Protein AF-A0A838I8G9-F1 (afdb_monomer_lite)

Foldseek 3Di:
DQQWDWPDPDPPPDDDDIDIGGDPVVLCVVPVVDPVSSVVVVVVNVVVNVCVVVCVVVVDDPDPPD

Sequence (66 aa):
RAYGHYFGDTVARDDYPDRIVVYQDTLERDFGHDRELLRAQVERTLRHELAHHLGWAERGVQELGL

Radius of gyration: 13.88 Å; chains: 1; bounding box: 30×24×38 Å

pLDDT: mean 71.54, std 16.12, range [41.53, 94.88]

Structure (mmCIF, N/CA/C/O backbone):
data_AF-A0A838I8G9-F1
#
_entry.id   AF-A0A838I8G9-F1
#
loop_
_atom_site.group_PDB
_atom_site.id
_atom_site.type_symbol
_atom_site.label_atom_id
_atom_site.label_alt_id
_atom_site.label_comp_id
_atom_site.label_asym_id
_atom_site.label_entity_id
_atom_site.label_seq_id
_atom_site.pdbx_PDB_ins_code
_atom_site.Cartn_x
_atom_site.Cartn_y
_atom_site.Cartn_z
_atom_site.occupancy
_atom_site.B_iso_or_equiv
_atom_site.auth_seq_id
_atom_site.auth_comp_id
_atom_site.auth_asym_id
_atom_site.auth_atom_id
_atom_site.pdbx_PDB_model_num
ATOM 1 N N . ARG A 1 1 ? -7.046 -12.630 -0.843 1.00 59.50 1 ARG A N 1
ATOM 2 C CA . ARG A 1 1 ? -7.526 -11.311 -1.328 1.00 59.50 1 ARG A CA 1
ATOM 3 C C . ARG A 1 1 ? -6.298 -10.449 -1.591 1.00 59.50 1 ARG A C 1
ATOM 5 O O . ARG A 1 1 ? -5.342 -10.603 -0.844 1.00 59.50 1 ARG A O 1
ATOM 12 N N . ALA A 1 2 ? -6.292 -9.630 -2.642 1.00 69.38 2 ALA A N 1
ATOM 13 C CA . ALA A 1 2 ? -5.194 -8.700 -2.917 1.00 69.38 2 ALA A CA 1
ATOM 14 C C . ALA A 1 2 ? -5.474 -7.353 -2.229 1.00 69.38 2 ALA A C 1
ATOM 16 O O . ALA A 1 2 ? -6.598 -6.859 -2.314 1.00 69.38 2 ALA A O 1
ATOM 17 N N . TYR A 1 3 ? -4.484 -6.790 -1.533 1.00 78.25 3 TYR A N 1
ATOM 18 C CA . TYR A 1 3 ? -4.607 -5.517 -0.796 1.00 78.25 3 TYR A CA 1
ATOM 19 C C . TYR A 1 3 ? -4.042 -4.314 -1.569 1.00 78.25 3 TYR A C 1
ATOM 21 O O . TYR A 1 3 ? -4.348 -3.163 -1.253 1.00 78.25 3 TYR A O 1
ATOM 29 N N . GLY A 1 4 ? -3.273 -4.578 -2.622 1.00 71.88 4 GLY A N 1
ATOM 30 C CA . GLY A 1 4 ? -2.739 -3.586 -3.540 1.00 71.88 4 GLY A CA 1
ATOM 31 C C . GLY A 1 4 ? -2.342 -4.226 -4.866 1.00 71.88 4 GLY A C 1
ATOM 32 O O . GLY A 1 4 ? -2.474 -5.442 -5.035 1.00 71.88 4 GLY A O 1
ATOM 33 N N . HIS A 1 5 ? -1.927 -3.388 -5.810 1.00 75.69 5 HIS A N 1
ATOM 34 C CA . HIS A 1 5 ? -1.438 -3.810 -7.115 1.00 75.69 5 HIS A CA 1
ATOM 35 C C . HIS A 1 5 ? -0.437 -2.797 -7.675 1.00 75.69 5 HIS A C 1
ATOM 37 O O . HIS A 1 5 ? -0.703 -1.591 -7.683 1.00 75.69 5 HIS A O 1
ATOM 43 N N . TYR A 1 6 ? 0.688 -3.293 -8.176 1.00 60.88 6 TYR A N 1
ATOM 44 C CA . TYR A 1 6 ? 1.639 -2.530 -8.970 1.00 60.88 6 TYR A CA 1
ATOM 45 C C . TYR A 1 6 ? 1.265 -2.527 -10.463 1.00 60.88 6 TYR A C 1
ATOM 47 O O . TYR A 1 6 ? 1.022 -3.574 -11.060 1.00 60.88 6 TYR A O 1
ATOM 55 N N . PHE A 1 7 ? 1.275 -1.342 -11.077 1.00 61.09 7 PHE A N 1
ATOM 56 C CA . PHE A 1 7 ? 1.148 -1.143 -12.521 1.00 61.09 7 PHE A CA 1
ATOM 57 C C . PHE A 1 7 ? 2.471 -0.608 -13.089 1.00 61.09 7 PHE A C 1
ATOM 59 O O . PHE A 1 7 ? 2.846 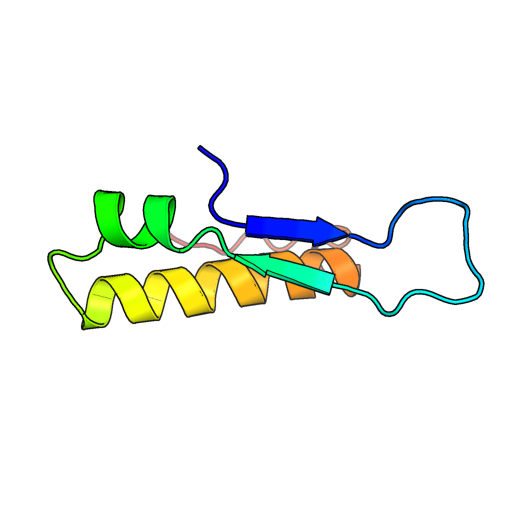0.526 -12.783 1.00 61.09 7 PHE A O 1
ATOM 66 N N . GLY A 1 8 ? 3.129 -1.400 -13.944 1.00 56.78 8 GLY A N 1
ATOM 67 C CA . GLY A 1 8 ? 4.339 -0.985 -14.673 1.00 56.78 8 GLY A CA 1
ATOM 68 C C . GLY A 1 8 ? 5.081 -2.074 -15.471 1.00 56.78 8 GLY A C 1
ATOM 69 O O . GLY A 1 8 ? 6.043 -1.764 -16.164 1.00 56.78 8 GLY A O 1
ATOM 70 N N . ASP A 1 9 ? 4.609 -3.328 -15.465 1.00 57.66 9 ASP A N 1
ATOM 71 C CA . ASP A 1 9 ? 5.228 -4.455 -16.200 1.00 57.66 9 ASP A CA 1
ATOM 72 C C . ASP A 1 9 ? 4.686 -4.662 -17.641 1.00 57.66 9 ASP A C 1
ATOM 74 O O . ASP A 1 9 ? 4.924 -5.672 -18.298 1.00 57.66 9 ASP A O 1
ATOM 78 N N . THR A 1 10 ? 3.912 -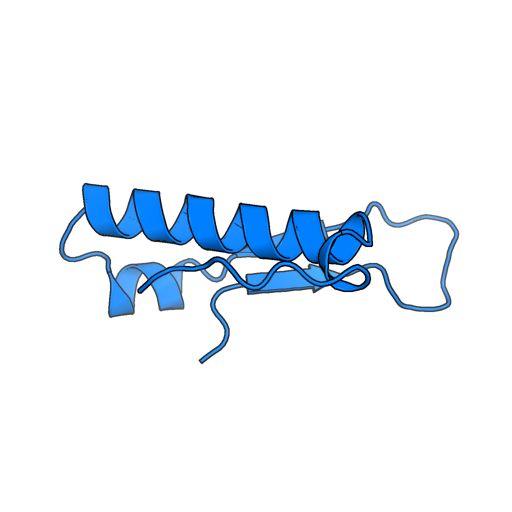3.712 -18.175 1.00 52.03 10 THR A N 1
ATOM 79 C CA . THR A 1 10 ? 3.371 -3.793 -19.546 1.00 52.03 10 THR A CA 1
ATOM 80 C C . THR A 1 10 ? 4.265 -3.083 -20.565 1.00 52.03 10 THR A C 1
ATOM 82 O O . THR A 1 10 ? 4.696 -1.958 -20.346 1.00 52.03 10 THR A O 1
ATOM 85 N N . VAL A 1 11 ? 4.460 -3.716 -21.731 1.00 50.66 11 VAL A N 1
ATOM 86 C CA . VAL A 1 11 ? 5.345 -3.329 -22.862 1.00 50.66 11 VAL A CA 1
ATOM 87 C C . VAL A 1 11 ? 5.089 -1.917 -23.443 1.00 50.66 11 VAL A C 1
ATOM 89 O O . VAL A 1 11 ? 5.865 -1.432 -24.261 1.00 50.66 11 VAL A O 1
ATOM 92 N N . ALA A 1 12 ? 4.045 -1.212 -23.005 1.00 51.06 12 ALA A N 1
ATOM 93 C CA . ALA A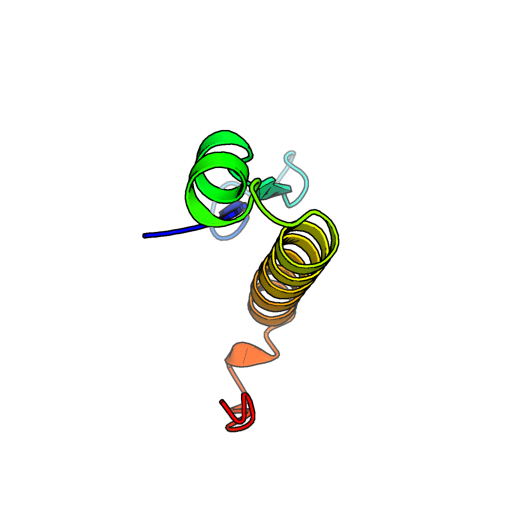 1 12 ? 3.755 0.171 -23.382 1.00 51.06 12 ALA A CA 1
ATOM 94 C C . ALA A 1 12 ? 4.556 1.166 -22.516 1.00 51.06 12 ALA A C 1
ATOM 96 O O . ALA A 1 12 ? 4.004 1.913 -21.709 1.00 51.06 12 ALA A O 1
ATOM 97 N N . ARG A 1 13 ? 5.882 1.140 -22.667 1.00 52.41 13 ARG A N 1
ATOM 98 C CA . ARG A 1 13 ? 6.793 2.154 -22.127 1.00 52.41 13 ARG A CA 1
ATOM 99 C C . ARG A 1 13 ? 6.780 3.366 -23.055 1.00 52.41 13 ARG A C 1
ATOM 101 O O . ARG A 1 13 ? 7.376 3.278 -24.117 1.00 52.41 13 ARG A O 1
ATOM 108 N N . ASP A 1 14 ? 6.124 4.453 -22.657 1.00 49.31 14 ASP A N 1
ATOM 109 C CA . ASP A 1 14 ? 6.743 5.770 -22.873 1.00 49.31 14 ASP A CA 1
ATOM 110 C C . ASP A 1 14 ? 6.188 6.902 -21.993 1.00 49.31 14 ASP A C 1
ATOM 112 O O . ASP A 1 14 ? 6.962 7.781 -21.650 1.00 49.31 14 ASP A O 1
ATOM 116 N N . ASP A 1 15 ? 4.944 6.868 -21.486 1.00 51.75 15 ASP A N 1
ATOM 117 C CA . ASP A 1 15 ? 4.397 8.079 -20.819 1.00 51.75 15 ASP A CA 1
ATOM 118 C C . ASP A 1 15 ? 3.715 7.885 -19.451 1.00 51.75 15 ASP A C 1
ATOM 120 O O . ASP A 1 15 ? 3.193 8.849 -18.883 1.00 51.75 15 ASP A O 1
ATOM 124 N N . TYR A 1 16 ? 3.686 6.674 -18.880 1.00 52.81 16 TYR A N 1
ATOM 125 C CA . TYR A 1 16 ? 3.031 6.446 -17.584 1.00 52.81 16 TYR A CA 1
ATOM 126 C C . TYR A 1 16 ? 4.037 6.163 -16.464 1.00 52.81 16 TYR A C 1
ATOM 128 O O . TYR A 1 16 ? 4.803 5.207 -16.575 1.00 52.81 16 TYR A O 1
ATOM 136 N N . PRO A 1 17 ? 4.030 6.950 -15.368 1.00 56.38 17 PRO A N 1
ATOM 137 C CA . PRO A 1 17 ? 4.834 6.626 -14.200 1.00 56.38 17 PRO A CA 1
ATOM 138 C C . PRO A 1 17 ? 4.339 5.318 -13.586 1.00 56.38 17 PRO A C 1
ATOM 140 O O . PRO A 1 17 ? 3.136 5.037 -13.610 1.00 56.38 17 PRO A O 1
ATOM 143 N N . ASP A 1 18 ? 5.262 4.572 -12.989 1.00 61.06 18 ASP A N 1
ATOM 144 C CA . ASP A 1 18 ? 4.964 3.430 -12.133 1.00 61.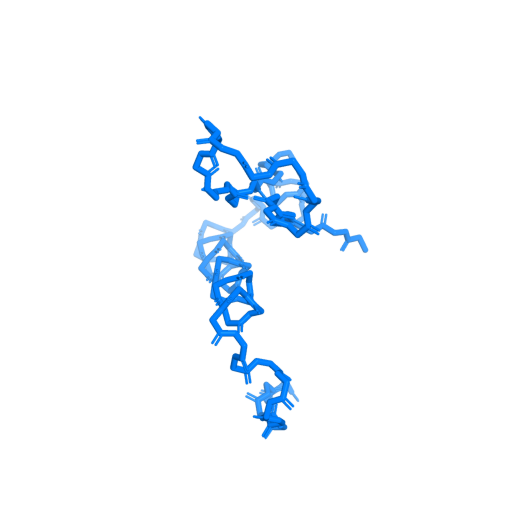06 18 ASP A CA 1
ATOM 145 C C . ASP A 1 18 ? 3.943 3.817 -11.053 1.00 61.06 18 ASP A C 1
ATOM 147 O O . ASP A 1 18 ? 4.078 4.848 -10.384 1.00 61.06 18 ASP A O 1
ATOM 151 N N . ARG A 1 19 ? 2.895 3.003 -10.878 1.00 70.62 19 ARG A N 1
ATOM 152 C CA . ARG A 1 19 ? 1.837 3.267 -9.889 1.00 70.62 19 ARG A CA 1
ATOM 153 C C . ARG A 1 19 ? 1.661 2.081 -8.960 1.00 70.62 19 ARG A C 1
ATOM 155 O O . ARG A 1 19 ? 1.378 0.975 -9.405 1.00 70.62 19 ARG A O 1
ATOM 162 N N . ILE A 1 20 ? 1.733 2.350 -7.660 1.00 72.00 20 ILE A N 1
ATOM 163 C CA . ILE A 1 20 ? 1.264 1.428 -6.626 1.00 72.00 20 ILE A CA 1
ATOM 164 C C . ILE A 1 20 ? -0.158 1.844 -6.254 1.00 72.00 20 ILE A C 1
ATOM 166 O O . ILE A 1 20 ? -0.385 2.968 -5.803 1.00 72.00 20 ILE A O 1
ATOM 170 N N . VAL A 1 21 ? -1.121 0.947 -6.451 1.00 80.44 21 VAL A N 1
ATOM 171 C CA . VAL A 1 21 ? -2.522 1.153 -6.070 1.00 80.44 21 VAL A CA 1
ATOM 172 C C . VAL A 1 21 ? -2.807 0.383 -4.790 1.00 80.44 21 VAL A C 1
ATOM 174 O O . VAL A 1 21 ? -2.506 -0.802 -4.689 1.00 80.44 21 VAL A O 1
ATOM 177 N N . VAL A 1 22 ? -3.412 1.059 -3.816 1.00 78.56 22 VAL A N 1
ATOM 178 C CA . VAL A 1 22 ? -3.850 0.473 -2.545 1.00 78.56 22 VAL A CA 1
ATOM 179 C C . VAL A 1 22 ? -5.375 0.510 -2.490 1.00 78.56 22 VAL A C 1
ATOM 181 O O . VAL A 1 22 ? -5.980 1.562 -2.697 1.00 78.56 22 VAL A O 1
ATOM 184 N N . TYR A 1 23 ? -6.011 -0.628 -2.204 1.00 83.81 23 TYR A N 1
ATOM 185 C CA . TYR A 1 23 ? -7.472 -0.721 -2.147 1.00 83.81 23 TYR A CA 1
ATOM 186 C C . TYR A 1 23 ? -7.985 -0.395 -0.742 1.00 83.81 23 TYR A C 1
ATOM 188 O O . TYR A 1 23 ? -8.152 -1.289 0.091 1.00 83.81 23 TYR A O 1
ATOM 196 N N . GLN A 1 24 ? -8.253 0.891 -0.494 1.00 84.19 24 GLN A N 1
ATOM 197 C CA . GLN A 1 24 ? -8.700 1.403 0.807 1.00 84.19 24 GLN A CA 1
ATOM 198 C C . GLN A 1 24 ? -9.896 0.626 1.378 1.00 84.19 24 GLN A C 1
ATOM 200 O O . GLN A 1 24 ? -9.798 0.143 2.498 1.00 84.19 24 GLN A O 1
ATOM 205 N N . ASP A 1 25 ? -10.962 0.416 0.599 1.00 89.38 25 ASP A N 1
ATOM 206 C CA . ASP A 1 25 ? -12.157 -0.324 1.050 1.00 89.38 25 ASP A CA 1
ATOM 207 C C . ASP A 1 25 ? -11.816 -1.716 1.606 1.00 89.38 25 ASP A C 1
ATOM 209 O O . ASP A 1 25 ? -12.313 -2.137 2.648 1.00 89.38 25 ASP A O 1
ATOM 213 N N . THR A 1 26 ? -10.907 -2.430 0.940 1.00 84.12 26 THR A N 1
ATOM 214 C CA . THR A 1 26 ? -10.529 -3.782 1.360 1.00 84.12 26 THR A CA 1
ATOM 215 C C . THR A 1 26 ? -9.671 -3.771 2.621 1.00 84.12 26 THR A C 1
ATOM 217 O O . THR A 1 26 ? -9.834 -4.652 3.462 1.00 84.12 26 THR A O 1
ATOM 220 N N . LEU A 1 27 ? -8.811 -2.766 2.791 1.00 84.69 27 LEU A N 1
ATOM 221 C CA . LEU A 1 27 ? -8.019 -2.596 4.007 1.00 84.69 27 LEU A CA 1
ATOM 222 C C . LEU A 1 27 ? -8.861 -2.123 5.195 1.00 84.69 27 LEU A C 1
ATOM 224 O O . LEU A 1 27 ? -8.712 -2.650 6.292 1.00 84.69 27 LEU A O 1
ATOM 228 N N . GLU A 1 28 ? -9.766 -1.170 4.995 1.00 89.44 28 GLU A N 1
ATOM 229 C CA . GLU A 1 28 ? -10.645 -0.669 6.054 1.00 89.44 28 GLU A CA 1
ATOM 230 C C . GLU A 1 28 ? -11.655 -1.726 6.498 1.00 89.44 28 GLU A C 1
ATOM 232 O O . GLU A 1 28 ? -11.888 -1.884 7.695 1.00 89.44 28 GLU A O 1
ATOM 237 N N . ARG A 1 29 ? -12.200 -2.516 5.569 1.00 89.56 29 ARG A N 1
ATOM 238 C CA . ARG A 1 29 ? -13.092 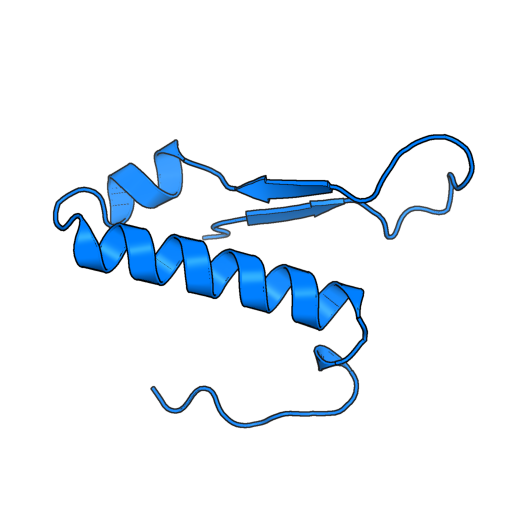-3.625 5.921 1.00 89.56 29 ARG A CA 1
ATOM 239 C C . ARG A 1 29 ? -12.389 -4.682 6.771 1.00 89.56 29 ARG A C 1
ATOM 241 O O . ARG A 1 29 ? -12.981 -5.186 7.722 1.00 89.56 29 ARG A O 1
ATOM 248 N N . ASP A 1 30 ? -11.152 -5.028 6.421 1.00 85.31 30 ASP A N 1
ATOM 249 C CA . ASP A 1 30 ? -10.458 -6.158 7.039 1.00 85.31 30 ASP A CA 1
ATOM 250 C C . ASP A 1 30 ? -9.627 -5.722 8.282 1.00 85.31 30 ASP A C 1
ATOM 252 O O . ASP A 1 30 ? -9.430 -6.528 9.190 1.00 85.31 30 ASP A O 1
ATOM 256 N N . PHE A 1 31 ? -9.218 -4.444 8.397 1.00 89.00 31 PHE A N 1
ATOM 257 C CA . PHE A 1 31 ? -8.362 -3.925 9.488 1.00 89.00 31 PHE A CA 1
ATOM 258 C C . PHE A 1 31 ? -8.821 -2.603 10.123 1.00 89.00 31 PHE A C 1
ATOM 260 O O . PHE A 1 31 ? -8.256 -2.191 11.130 1.00 89.00 31 PHE A O 1
ATOM 267 N N . GLY A 1 32 ? -9.841 -1.925 9.593 1.00 87.81 32 GLY A N 1
ATOM 268 C CA . GLY A 1 32 ? -10.256 -0.586 10.045 1.00 87.81 32 GLY A CA 1
ATOM 269 C C . GLY A 1 32 ? -10.824 -0.515 11.466 1.00 87.81 32 GLY A C 1
ATOM 270 O O . GLY A 1 32 ? -11.070 0.577 11.971 1.00 87.81 32 GLY A O 1
ATOM 271 N N . HIS A 1 33 ? -10.999 -1.659 12.129 1.00 93.12 33 HIS A N 1
ATOM 272 C CA . HIS A 1 33 ? -11.349 -1.743 13.546 1.00 93.12 33 HIS A CA 1
ATOM 273 C C . HIS A 1 33 ? -10.180 -1.374 14.477 1.00 93.12 33 HIS A C 1
ATOM 275 O O . HIS A 1 33 ? -10.418 -1.031 15.632 1.00 93.12 33 HIS A O 1
ATOM 281 N N . ASP A 1 34 ? -8.937 -1.414 13.984 1.00 94.88 34 ASP A N 1
ATOM 282 C CA . ASP A 1 34 ? -7.737 -1.003 14.710 1.00 94.88 34 ASP A CA 1
ATOM 283 C C . ASP A 1 34 ? -6.855 -0.135 13.800 1.00 94.88 34 ASP A C 1
ATOM 285 O O . ASP A 1 34 ? -6.340 -0.562 12.764 1.00 94.88 34 ASP A O 1
ATOM 289 N N . ARG A 1 35 ? -6.676 1.125 14.203 1.00 89.62 35 ARG A N 1
ATOM 290 C CA . ARG A 1 35 ? -5.961 2.127 13.410 1.00 89.62 35 ARG A CA 1
ATOM 291 C C . ARG A 1 35 ? -4.469 1.825 13.272 1.00 89.62 35 ARG A C 1
ATOM 293 O O . ARG A 1 35 ? -3.896 2.117 12.221 1.00 89.62 35 ARG A O 1
ATOM 300 N N . GLU A 1 36 ? -3.852 1.243 14.295 1.00 93.50 36 GLU A N 1
ATOM 301 C CA . GLU A 1 36 ? -2.434 0.880 14.263 1.00 93.50 36 GLU A CA 1
ATOM 302 C C . GLU A 1 36 ? -2.222 -0.362 13.394 1.00 93.50 36 GLU A C 1
ATOM 304 O O . GLU A 1 36 ? -1.297 -0.402 12.577 1.00 93.50 36 GLU A O 1
ATOM 309 N N . LEU A 1 37 ? -3.140 -1.330 13.470 1.00 89.88 37 LEU A N 1
ATOM 310 C CA . LEU A 1 37 ? -3.129 -2.502 12.596 1.00 89.88 37 LEU A CA 1
ATOM 311 C C . LEU A 1 37 ? -3.323 -2.118 11.122 1.00 89.88 37 LEU A C 1
ATOM 313 O O . LEU A 1 37 ? -2.571 -2.581 10.262 1.00 89.88 37 LEU A O 1
ATOM 317 N N . LEU A 1 38 ? -4.281 -1.236 10.824 1.00 88.12 38 LEU A N 1
ATOM 318 C CA . LEU A 1 38 ? -4.510 -0.718 9.474 1.00 88.12 38 LEU A CA 1
ATOM 319 C C . LEU A 1 38 ? -3.253 -0.027 8.924 1.00 88.12 38 LEU A C 1
ATOM 321 O O . LEU A 1 38 ? -2.839 -0.300 7.795 1.00 88.12 38 LEU A O 1
ATOM 325 N N . ARG A 1 39 ? -2.605 0.820 9.736 1.00 89.19 39 ARG A N 1
ATOM 326 C CA . ARG A 1 39 ? -1.352 1.499 9.375 1.00 89.19 39 ARG A CA 1
ATOM 327 C C . ARG A 1 39 ? -0.243 0.496 9.053 1.00 89.19 39 ARG A C 1
ATOM 329 O O . ARG A 1 39 ? 0.416 0.632 8.021 1.00 89.19 39 ARG A O 1
ATOM 336 N N . ALA A 1 40 ? -0.076 -0.531 9.885 1.00 91.31 40 ALA A N 1
ATOM 337 C CA . ALA A 1 40 ? 0.916 -1.581 9.667 1.00 91.31 40 ALA A CA 1
ATOM 338 C C . ALA A 1 40 ? 0.668 -2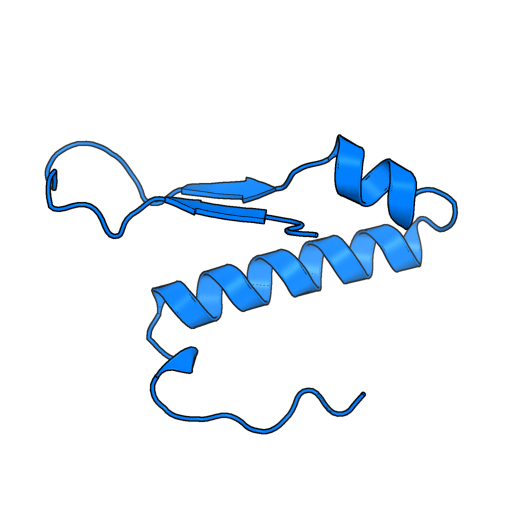.360 8.361 1.00 91.31 40 ALA A C 1
ATOM 340 O O . ALA A 1 40 ? 1.617 -2.686 7.645 1.00 91.31 40 ALA A O 1
ATOM 341 N N . GLN A 1 41 ? -0.595 -2.620 8.006 1.00 88.19 41 GLN A N 1
ATOM 342 C CA . GLN A 1 41 ? -0.937 -3.323 6.763 1.00 88.19 41 GLN A CA 1
ATOM 343 C C . GLN A 1 41 ? -0.723 -2.471 5.511 1.00 88.19 41 GLN A C 1
ATOM 345 O O . GLN A 1 41 ? -0.241 -2.990 4.500 1.00 88.19 41 GLN A O 1
ATOM 350 N N . VAL A 1 42 ? -1.007 -1.168 5.576 1.00 86.81 42 VAL A N 1
ATOM 351 C CA . VAL A 1 42 ? -0.674 -0.231 4.491 1.00 86.81 42 VAL A CA 1
ATOM 352 C C . VAL A 1 42 ? 0.838 -0.219 4.254 1.00 86.81 42 VAL A C 1
ATOM 354 O O . VAL A 1 42 ? 1.279 -0.423 3.123 1.00 86.81 42 VAL A O 1
ATOM 357 N N . GLU A 1 43 ? 1.643 -0.057 5.310 1.00 90.06 43 GLU A N 1
ATOM 358 C CA . GLU A 1 43 ? 3.107 -0.055 5.192 1.00 90.06 43 GLU A CA 1
ATOM 359 C C . GLU A 1 43 ? 3.649 -1.374 4.633 1.00 90.06 43 GLU A C 1
ATOM 361 O O . GLU A 1 43 ? 4.502 -1.366 3.742 1.00 90.06 43 GLU A O 1
ATOM 366 N N . ARG A 1 44 ? 3.137 -2.512 5.115 1.00 84.81 44 ARG A N 1
ATOM 367 C CA . ARG A 1 44 ? 3.524 -3.837 4.621 1.00 84.81 44 ARG A CA 1
ATOM 368 C C . ARG A 1 44 ? 3.188 -4.003 3.139 1.00 84.81 44 ARG A C 1
ATOM 370 O O . ARG A 1 44 ? 4.031 -4.482 2.387 1.00 84.81 44 ARG A O 1
ATOM 377 N N . THR A 1 45 ? 1.992 -3.600 2.714 1.00 82.38 45 THR A N 1
ATOM 378 C CA . THR A 1 45 ? 1.556 -3.700 1.309 1.00 82.38 45 THR A CA 1
ATOM 379 C C . THR A 1 45 ? 2.460 -2.869 0.402 1.00 82.38 45 THR A C 1
ATOM 381 O O . THR A 1 45 ? 2.993 -3.393 -0.568 1.00 82.38 45 THR A O 1
ATOM 384 N N . LEU A 1 46 ? 2.735 -1.616 0.771 1.00 84.19 46 LEU A N 1
ATOM 385 C CA . LEU A 1 46 ? 3.633 -0.745 0.008 1.00 84.19 46 LEU A CA 1
ATOM 386 C C . LEU A 1 46 ? 5.051 -1.321 -0.109 1.00 84.19 46 LEU A C 1
ATOM 388 O O . LEU A 1 46 ? 5.632 -1.301 -1.190 1.00 84.19 46 LEU A O 1
ATOM 392 N N . ARG A 1 47 ? 5.606 -1.861 0.985 1.00 84.31 47 ARG A N 1
ATOM 393 C CA . ARG A 1 47 ? 6.944 -2.475 0.973 1.00 84.31 47 ARG A CA 1
ATOM 394 C C . ARG A 1 47 ? 7.019 -3.694 0.057 1.00 84.31 47 ARG A C 1
ATOM 396 O O . ARG A 1 47 ? 8.028 -3.842 -0.625 1.00 84.31 47 ARG A O 1
ATOM 403 N N . HIS A 1 48 ? 5.988 -4.541 0.023 1.00 79.31 48 HIS A N 1
ATOM 404 C CA . HIS A 1 48 ? 5.961 -5.681 -0.899 1.00 79.31 48 HIS A CA 1
ATOM 405 C C . HIS A 1 48 ? 5.972 -5.225 -2.357 1.00 79.31 48 HIS A C 1
ATOM 407 O O . HIS A 1 48 ? 6.819 -5.679 -3.120 1.00 79.31 48 HIS A O 1
ATOM 413 N N . GLU A 1 49 ? 5.086 -4.301 -2.735 1.00 77.75 49 GLU A N 1
ATOM 414 C CA . GLU A 1 49 ? 5.003 -3.814 -4.119 1.00 77.75 49 GLU A CA 1
ATOM 415 C C . GLU A 1 49 ? 6.307 -3.116 -4.549 1.00 77.75 49 GLU A C 1
ATOM 417 O O . GLU A 1 49 ? 6.796 -3.337 -5.656 1.00 77.75 49 GLU A O 1
ATOM 422 N N . LEU A 1 50 ? 6.941 -2.353 -3.647 1.00 81.88 50 LEU A N 1
ATOM 423 C CA . LEU A 1 50 ? 8.262 -1.758 -3.885 1.00 81.88 50 LEU A CA 1
ATOM 424 C C . LEU A 1 50 ? 9.365 -2.814 -4.052 1.00 81.88 50 LEU A C 1
ATOM 426 O O . LEU A 1 50 ? 10.202 -2.687 -4.942 1.00 81.88 50 LEU A O 1
ATOM 430 N N . ALA A 1 51 ? 9.384 -3.855 -3.216 1.00 78.00 51 ALA A N 1
ATOM 431 C CA . ALA A 1 51 ? 10.382 -4.921 -3.302 1.00 78.00 51 ALA A CA 1
ATOM 432 C C . ALA A 1 51 ? 10.241 -5.750 -4.589 1.00 78.00 51 ALA A C 1
ATOM 434 O O . ALA A 1 51 ? 11.250 -6.149 -5.176 1.00 78.00 51 ALA A O 1
ATOM 435 N N . HIS A 1 52 ? 9.008 -5.984 -5.045 1.00 74.38 52 HIS A N 1
ATOM 436 C CA . HIS A 1 52 ? 8.743 -6.597 -6.344 1.00 74.38 52 HIS A CA 1
ATOM 437 C C . HIS A 1 52 ? 9.249 -5.715 -7.489 1.00 74.38 52 HIS A C 1
ATOM 439 O O . HIS A 1 52 ? 9.992 -6.198 -8.340 1.00 74.38 52 HIS A O 1
ATOM 445 N N . HIS A 1 53 ? 8.937 -4.419 -7.463 1.00 73.00 53 HIS A N 1
ATOM 446 C CA . HIS A 1 53 ? 9.357 -3.479 -8.502 1.00 73.00 53 HIS A CA 1
ATOM 447 C C . HIS A 1 53 ? 10.886 -3.299 -8.591 1.00 73.00 53 HIS A C 1
ATOM 449 O O . HIS A 1 53 ? 11.443 -3.226 -9.682 1.00 73.00 53 HIS A O 1
ATOM 455 N N . LEU A 1 54 ? 11.593 -3.284 -7.456 1.00 77.62 54 LEU A N 1
ATOM 456 C CA . LEU A 1 54 ? 13.058 -3.161 -7.419 1.00 77.62 54 LEU A CA 1
ATOM 457 C C . LEU A 1 54 ? 13.799 -4.474 -7.750 1.00 77.62 54 LEU A C 1
ATOM 459 O O . LEU A 1 54 ? 15.029 -4.522 -7.670 1.00 77.62 54 LEU A O 1
ATOM 463 N N . GLY A 1 55 ? 13.078 -5.554 -8.079 1.00 66.31 55 GLY A N 1
ATOM 464 C CA . GLY A 1 55 ? 13.658 -6.876 -8.340 1.00 66.31 55 GLY A CA 1
ATOM 465 C C . GLY A 1 55 ? 14.266 -7.538 -7.096 1.00 66.31 55 GLY A C 1
ATOM 466 O O . GLY A 1 55 ? 15.014 -8.510 -7.200 1.00 66.31 55 GLY A O 1
ATOM 467 N N . TRP A 1 56 ? 13.970 -7.025 -5.897 1.00 63.16 56 TRP A N 1
ATOM 468 C CA . TRP A 1 56 ? 14.457 -7.583 -4.630 1.00 63.16 56 TRP A CA 1
ATOM 469 C C . TRP A 1 56 ? 13.735 -8.881 -4.265 1.00 63.16 56 TRP A C 1
ATOM 471 O O . TRP A 1 56 ? 14.306 -9.726 -3.586 1.00 63.16 56 TRP A O 1
ATOM 481 N N . ALA A 1 57 ? 12.519 -9.083 -4.775 1.00 56.75 57 ALA A N 1
ATOM 482 C CA . ALA A 1 57 ? 11.798 -10.343 -4.631 1.00 56.75 57 ALA A CA 1
ATOM 483 C C . ALA A 1 57 ? 12.363 -11.488 -5.505 1.00 56.75 57 ALA A C 1
ATOM 485 O O . ALA A 1 57 ? 12.148 -12.652 -5.175 1.00 56.75 57 ALA A O 1
ATOM 486 N N . GLU A 1 58 ? 13.105 -11.192 -6.583 1.00 52.62 58 GLU A N 1
ATOM 487 C CA . GLU A 1 58 ? 13.683 -12.222 -7.470 1.00 52.62 58 GLU A CA 1
ATOM 488 C C . GLU A 1 58 ? 14.995 -12.818 -6.934 1.00 52.62 58 GLU A C 1
ATOM 490 O O . GLU A 1 58 ? 15.382 -13.926 -7.306 1.00 52.62 58 GLU A O 1
ATOM 495 N N . ARG A 1 59 ? 15.660 -12.137 -5.990 1.00 51.75 59 ARG A N 1
ATOM 496 C CA . ARG A 1 59 ? 16.752 -12.707 -5.189 1.00 51.75 59 ARG A CA 1
ATOM 497 C C . ARG A 1 59 ? 16.259 -12.961 -3.771 1.00 51.75 59 ARG A C 1
ATOM 499 O O . ARG A 1 59 ? 16.447 -12.146 -2.880 1.00 51.75 59 ARG A O 1
ATOM 506 N N . GLY A 1 60 ? 15.611 -14.120 -3.642 1.00 51.53 60 GLY A N 1
ATOM 507 C CA . GLY A 1 60 ? 15.055 -14.739 -2.441 1.00 51.53 60 GLY A CA 1
ATOM 508 C C . GLY A 1 60 ? 15.417 -14.102 -1.102 1.00 51.53 60 GLY A C 1
ATOM 509 O O . GLY A 1 60 ? 16.545 -14.217 -0.631 1.00 51.53 60 GLY A O 1
ATOM 510 N N . VAL A 1 61 ? 14.398 -13.569 -0.433 1.00 44.25 61 VAL A N 1
ATOM 511 C CA . VAL A 1 61 ? 14.402 -13.408 1.019 1.00 44.25 61 VAL A CA 1
ATOM 512 C C . VAL A 1 61 ? 13.232 -14.222 1.563 1.00 44.25 61 VAL A C 1
ATOM 514 O O . VAL A 1 61 ? 12.089 -13.773 1.618 1.00 44.25 61 VAL A O 1
ATOM 517 N N . GLN A 1 62 ? 13.536 -15.464 1.947 1.00 49.69 62 GLN A N 1
ATOM 518 C CA . GLN A 1 62 ? 12.894 -16.059 3.114 1.00 49.69 62 GLN A CA 1
ATOM 519 C C . GLN A 1 62 ? 13.217 -15.140 4.292 1.00 49.69 62 GLN A C 1
ATOM 521 O O . GLN A 1 62 ? 14.339 -15.176 4.772 1.00 49.69 62 GLN A O 1
ATOM 526 N N . GLU A 1 63 ? 12.280 -14.282 4.685 1.00 45.72 63 GLU A N 1
ATOM 527 C CA . GLU A 1 63 ? 12.119 -13.757 6.050 1.00 45.72 63 GLU A CA 1
ATOM 528 C C . GLU A 1 63 ? 10.969 -12.740 6.062 1.00 45.72 63 GLU A C 1
ATOM 530 O O . GLU A 1 63 ? 11.130 -11.528 6.163 1.00 45.72 63 GLU A O 1
ATOM 535 N N . LEU A 1 64 ? 9.748 -13.256 5.972 1.00 41.53 64 LEU A N 1
ATOM 536 C CA . LEU A 1 64 ? 8.655 -12.685 6.747 1.00 41.53 64 LEU A CA 1
ATOM 537 C C . LEU A 1 64 ? 8.289 -13.751 7.764 1.00 41.53 64 LEU A C 1
ATOM 539 O O . LEU A 1 64 ? 7.408 -14.570 7.517 1.00 41.53 64 LEU A O 1
ATOM 543 N N . GLY A 1 65 ? 9.055 -13.768 8.858 1.00 42.31 65 GLY A N 1
ATOM 544 C CA . GLY A 1 65 ? 8.771 -14.561 10.049 1.00 42.31 65 GLY A CA 1
ATOM 545 C C . GLY A 1 65 ? 7.467 -14.099 10.690 1.00 42.31 65 GLY A C 1
ATOM 546 O O . GLY A 1 65 ? 7.478 -13.298 11.622 1.00 42.31 65 GLY A O 1
ATOM 547 N N . LEU A 1 66 ? 6.356 -14.571 10.122 1.00 46.38 66 LEU A N 1
ATOM 548 C CA . LEU A 1 66 ? 5.129 -14.843 10.862 1.00 46.38 66 LEU A CA 1
ATOM 549 C C . LEU A 1 66 ? 5.331 -16.113 11.691 1.00 46.38 66 LEU A C 1
ATOM 551 O O . LEU A 1 66 ? 5.919 -17.071 11.139 1.00 46.38 66 LEU A O 1
#

Secondary structure (DSSP, 8-state):
--SEEEE--SS--SS---EEEE-HHHHHHHHTT-HHHHHHHHHHHHHHHHHHHTTTTTS-------